Protein AF-A0A1Z9BK85-F1 (afdb_monomer)

Secondary structure (DSSP, 8-state):
------EEEEEEEETT-SSBPSS-SEEEE--TTS-HHHHHHHHHHHHHHHHHHHHTT-TTSTTEEEEEEEETTEEEEEEE-SSTTEEEEEESSHHHHHHHHTPPP---TT----HHHHHHHEEEEEEE---STTPPPEEEEEE----------

pLDDT: mean 85.03, std 13.67, range [37.06, 97.06]

Structure (mmCIF, N/CA/C/O backbone):
data_AF-A0A1Z9BK85-F1
#
_entry.id   AF-A0A1Z9BK85-F1
#
loop_
_atom_site.group_PDB
_atom_site.id
_atom_site.type_symbol
_atom_site.label_atom_id
_atom_site.label_alt_id
_atom_site.label_comp_id
_atom_site.label_asym_id
_atom_site.label_entity_id
_atom_site.label_seq_id
_atom_site.pdbx_PDB_ins_code
_atom_site.Cartn_x
_atom_site.Cartn_y
_atom_site.Cartn_z
_atom_site.occupancy
_atom_site.B_iso_or_equiv
_atom_site.auth_seq_id
_atom_site.auth_comp_id
_atom_site.auth_asym_id
_atom_site.auth_atom_id
_atom_site.pdbx_PDB_model_num
ATOM 1 N N . MET A 1 1 ? 1.964 11.159 -25.027 1.00 40.19 1 MET A N 1
ATOM 2 C CA . MET A 1 1 ? 3.035 10.183 -24.735 1.00 40.19 1 MET A CA 1
ATOM 3 C C . MET A 1 1 ? 3.190 10.1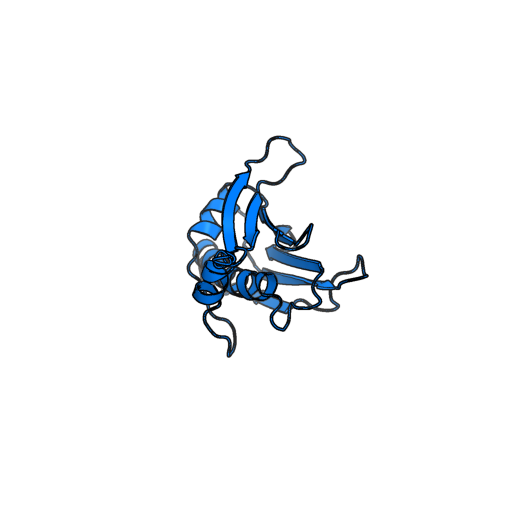30 -23.223 1.00 40.19 1 MET A C 1
ATOM 5 O O . MET A 1 1 ? 3.478 11.166 -22.641 1.00 40.19 1 MET A O 1
ATOM 9 N N . GLY A 1 2 ? 2.843 9.010 -22.581 1.00 48.66 2 GLY A N 1
ATOM 10 C CA . GLY A 1 2 ? 2.912 8.876 -21.119 1.00 48.66 2 GLY A CA 1
ATOM 11 C C . GLY A 1 2 ? 4.361 8.753 -20.650 1.00 48.66 2 GLY A C 1
ATOM 12 O O . GLY A 1 2 ? 5.168 8.139 -21.345 1.00 48.66 2 GLY A O 1
ATOM 13 N N . LEU A 1 3 ? 4.694 9.368 -19.514 1.00 53.03 3 LEU A N 1
ATOM 14 C CA . LEU A 1 3 ? 6.029 9.285 -18.915 1.00 53.03 3 LEU A CA 1
ATOM 15 C C . LEU A 1 3 ? 6.417 7.807 -18.705 1.00 53.03 3 LEU A C 1
ATOM 17 O O . LEU A 1 3 ? 5.568 7.024 -18.270 1.00 53.03 3 LEU A O 1
ATOM 21 N N . PRO A 1 4 ? 7.661 7.400 -19.017 1.00 69.62 4 PRO A N 1
ATOM 22 C CA . PRO A 1 4 ? 8.094 6.032 -18.787 1.00 69.62 4 PRO A CA 1
ATOM 23 C C . PRO A 1 4 ? 8.138 5.781 -17.281 1.00 69.62 4 PRO A C 1
ATOM 25 O O . PRO A 1 4 ? 8.982 6.340 -16.586 1.00 69.62 4 PRO A O 1
ATOM 28 N N . ILE A 1 5 ? 7.239 4.930 -16.785 1.00 79.38 5 ILE A N 1
ATOM 29 C CA . ILE A 1 5 ? 7.294 4.460 -15.398 1.00 79.38 5 ILE A CA 1
ATOM 30 C C . ILE A 1 5 ? 8.642 3.773 -15.198 1.00 79.38 5 ILE A C 1
ATOM 32 O O . ILE A 1 5 ? 8.921 2.781 -15.873 1.00 79.38 5 ILE A O 1
ATOM 36 N N . SER A 1 6 ? 9.488 4.314 -14.330 1.00 85.56 6 SER A N 1
ATOM 37 C CA . SER A 1 6 ? 10.893 3.898 -14.233 1.00 85.56 6 SER A CA 1
ATOM 38 C C . SER A 1 6 ? 11.212 3.244 -12.896 1.00 85.56 6 SER A C 1
ATOM 40 O O . SER A 1 6 ? 11.968 2.274 -12.855 1.00 85.56 6 SER A O 1
ATOM 42 N N . LYS A 1 7 ? 10.603 3.723 -11.810 1.00 93.19 7 LYS A N 1
ATOM 43 C CA . LYS A 1 7 ? 10.873 3.281 -10.445 1.00 93.19 7 LYS A CA 1
ATOM 44 C C . LYS A 1 7 ? 9.604 3.196 -9.607 1.00 93.19 7 LYS A C 1
ATOM 46 O O . LYS A 1 7 ? 8.757 4.086 -9.644 1.00 93.19 7 LYS A O 1
ATOM 51 N N . ILE A 1 8 ? 9.522 2.159 -8.778 1.00 95.25 8 ILE A N 1
ATOM 52 C CA . ILE A 1 8 ? 8.530 2.028 -7.708 1.00 95.25 8 ILE A CA 1
ATOM 53 C C . ILE A 1 8 ? 9.262 1.808 -6.389 1.00 95.25 8 ILE A C 1
ATOM 55 O O . ILE A 1 8 ? 10.199 1.016 -6.337 1.00 95.25 8 ILE A O 1
ATOM 59 N N . ALA A 1 9 ? 8.844 2.499 -5.333 1.00 95.31 9 ALA A N 1
ATOM 60 C CA . ALA A 1 9 ? 9.437 2.367 -4.009 1.00 95.31 9 ALA A CA 1
ATOM 61 C C . ALA A 1 9 ? 8.368 2.348 -2.914 1.00 95.31 9 ALA A C 1
ATOM 63 O O . ALA A 1 9 ? 7.412 3.132 -2.958 1.00 95.31 9 ALA A O 1
ATOM 64 N N . SER A 1 10 ? 8.556 1.476 -1.925 1.00 95.00 10 SER A N 1
ATOM 65 C CA . SER A 1 10 ? 7.792 1.491 -0.680 1.00 95.00 10 SER A CA 1
ATOM 66 C C . SER A 1 10 ? 8.561 2.241 0.387 1.00 95.00 10 SER A C 1
ATOM 68 O O . SER A 1 10 ? 9.752 2.015 0.585 1.00 95.00 10 SER A O 1
ATOM 70 N N . TRP A 1 11 ? 7.855 3.103 1.101 1.00 94.75 11 TRP A N 1
ATOM 71 C CA . TRP A 1 11 ? 8.406 3.886 2.192 1.00 94.75 11 TRP A CA 1
ATOM 72 C C . TRP A 1 11 ? 7.541 3.728 3.425 1.00 94.75 11 TRP A C 1
ATOM 74 O O . TRP A 1 11 ? 6.315 3.688 3.326 1.00 94.75 11 TRP A O 1
ATOM 84 N N . GLN A 1 12 ? 8.166 3.773 4.591 1.00 92.94 12 GLN A N 1
ATOM 85 C CA . GLN A 1 12 ? 7.467 3.890 5.858 1.00 92.94 12 GLN A CA 1
ATOM 86 C C . GLN A 1 12 ? 7.798 5.214 6.541 1.00 92.94 12 GLN A C 1
ATOM 88 O O . GLN A 1 12 ? 8.864 5.804 6.358 1.00 92.94 12 GLN A O 1
ATOM 93 N N . ARG A 1 13 ? 6.853 5.688 7.345 1.00 89.12 13 ARG A N 1
ATOM 94 C CA . ARG A 1 13 ? 7.046 6.803 8.270 1.00 89.12 13 ARG A CA 1
ATOM 95 C C . ARG A 1 13 ? 7.060 6.254 9.682 1.00 89.12 13 ARG A C 1
ATOM 97 O O . ARG A 1 13 ? 6.130 5.547 10.071 1.00 89.12 13 ARG A O 1
ATOM 104 N N . VAL A 1 14 ? 8.106 6.586 10.425 1.00 83.00 14 VAL A N 1
ATOM 105 C CA . VAL A 1 14 ? 8.353 6.048 11.766 1.00 83.00 14 VAL A CA 1
ATOM 106 C C . VAL A 1 14 ? 7.404 6.694 12.778 1.00 83.00 14 VAL A C 1
ATOM 108 O O . VAL A 1 14 ? 7.062 7.876 12.669 1.00 83.00 14 VAL A O 1
ATOM 111 N N . TYR A 1 15 ? 6.940 5.917 13.757 1.00 70.81 15 TYR A N 1
ATOM 112 C CA . TYR A 1 15 ? 6.129 6.433 14.857 1.00 70.81 15 TYR A CA 1
ATOM 113 C C . TYR A 1 15 ? 6.889 7.511 15.650 1.00 70.81 15 TYR A C 1
ATOM 115 O O . TYR A 1 15 ? 8.084 7.390 15.899 1.00 70.81 15 TYR A O 1
ATOM 123 N N . GLY A 1 16 ? 6.208 8.600 16.020 1.00 66.44 16 GLY A N 1
ATOM 124 C CA . GLY A 1 16 ? 6.821 9.717 16.756 1.00 66.44 16 GLY A CA 1
ATOM 125 C C . GLY A 1 16 ? 7.636 10.711 15.916 1.00 66.44 16 GLY A C 1
ATOM 126 O O . GLY A 1 16 ? 8.119 11.695 16.469 1.00 66.44 16 GLY A O 1
ATOM 127 N N . SER A 1 17 ? 7.750 10.516 14.596 1.00 68.62 17 SER A N 1
ATOM 128 C CA . SER A 1 17 ? 8.372 11.487 13.690 1.00 68.62 17 SER A CA 1
ATOM 129 C C . SER A 1 17 ? 7.470 11.850 12.514 1.00 68.62 17 SER A C 1
ATOM 131 O O . SER A 1 17 ? 6.648 11.062 12.028 1.00 68.62 17 SER A O 1
ATOM 133 N N . ASP A 1 18 ? 7.646 13.076 12.028 1.00 68.50 18 ASP A N 1
ATOM 134 C CA . ASP A 1 18 ? 7.080 13.497 10.757 1.00 68.50 18 ASP A CA 1
ATOM 135 C C . ASP A 1 18 ? 7.966 13.145 9.553 1.00 68.50 18 ASP A C 1
ATOM 137 O O . ASP A 1 18 ? 7.516 13.249 8.410 1.00 68.50 18 ASP A O 1
ATOM 141 N N . ASN A 1 19 ? 9.167 12.627 9.818 1.00 74.94 19 ASN A N 1
ATOM 142 C CA . ASN A 1 19 ? 10.134 12.216 8.812 1.00 74.94 19 ASN A CA 1
ATOM 143 C C . ASN A 1 19 ? 9.859 10.795 8.298 1.00 74.94 19 ASN A C 1
ATOM 145 O O . ASN A 1 19 ? 9.399 9.914 9.031 1.00 74.94 19 ASN A O 1
ATOM 149 N N . TYR A 1 20 ? 10.177 10.571 7.024 1.00 76.19 20 TYR A N 1
ATOM 150 C CA . TYR A 1 20 ? 10.266 9.230 6.449 1.00 76.19 20 TYR A CA 1
ATOM 151 C C . TYR A 1 20 ? 11.418 8.447 7.095 1.00 76.19 20 TYR A C 1
ATOM 153 O O . TYR A 1 20 ? 12.327 9.039 7.683 1.00 76.19 20 TYR A O 1
ATOM 161 N N . ALA A 1 21 ? 11.379 7.118 6.979 1.00 77.69 21 ALA A N 1
ATOM 162 C CA . ALA A 1 21 ? 12.563 6.299 7.210 1.00 77.69 21 ALA A CA 1
ATOM 163 C C . ALA A 1 21 ? 13.735 6.784 6.337 1.00 77.69 21 ALA A C 1
ATOM 165 O O . ALA A 1 21 ? 13.523 7.384 5.282 1.00 77.69 21 ALA A O 1
ATOM 166 N N . ILE A 1 22 ? 14.960 6.538 6.813 1.00 75.75 22 ILE A N 1
ATOM 167 C CA . ILE A 1 22 ? 16.203 6.976 6.155 1.00 75.75 22 ILE A CA 1
ATOM 168 C C . ILE A 1 22 ? 16.26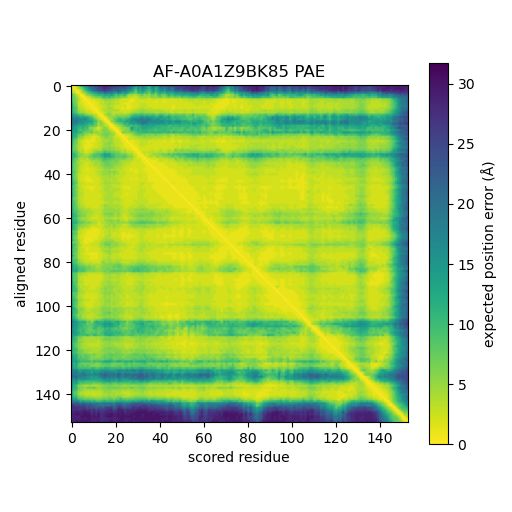1 6.448 4.717 1.00 75.75 22 ILE A C 1
ATOM 170 O O . ILE A 1 22 ? 16.578 7.204 3.802 1.00 75.75 22 ILE A O 1
ATOM 174 N N . ASP A 1 23 ? 15.860 5.191 4.532 1.00 84.00 23 ASP A N 1
ATOM 175 C CA . ASP A 1 23 ? 15.818 4.509 3.246 1.00 84.00 23 ASP A CA 1
ATOM 176 C C . ASP A 1 23 ? 14.415 3.962 2.955 1.00 84.00 23 ASP A C 1
ATOM 178 O O . ASP A 1 23 ? 13.592 3.755 3.855 1.00 84.00 23 ASP A O 1
ATOM 182 N N . ALA A 1 24 ? 14.151 3.703 1.673 1.00 86.88 24 ALA A N 1
ATOM 183 C CA . ALA A 1 24 ? 12.973 2.958 1.248 1.00 86.88 24 ALA A CA 1
ATOM 184 C C . ALA A 1 24 ? 13.018 1.524 1.806 1.00 86.88 24 ALA A C 1
ATOM 186 O O . ALA A 1 24 ? 14.070 0.887 1.809 1.00 86.88 24 ALA A O 1
ATOM 187 N N . ASP A 1 25 ? 11.863 0.969 2.189 1.00 89.69 25 ASP A N 1
ATOM 188 C CA . ASP A 1 25 ? 11.765 -0.437 2.621 1.00 89.69 25 ASP A CA 1
ATOM 189 C C . ASP A 1 25 ? 12.142 -1.400 1.492 1.00 89.69 25 ASP A C 1
ATOM 191 O O . ASP A 1 25 ? 12.608 -2.520 1.717 1.00 89.69 25 ASP A O 1
ATOM 195 N N . TRP A 1 26 ? 11.845 -0.972 0.267 1.00 93.19 26 TRP A N 1
ATOM 196 C CA . TRP A 1 26 ? 12.319 -1.556 -0.971 1.00 93.19 26 TRP A CA 1
ATOM 197 C C . TRP A 1 26 ? 12.090 -0.574 -2.114 1.00 93.19 26 TRP A C 1
ATOM 199 O O . TRP A 1 26 ? 11.148 0.222 -2.109 1.00 93.19 26 TRP A O 1
ATOM 209 N N . GLU A 1 27 ? 12.911 -0.698 -3.148 1.00 94.12 27 GLU A N 1
ATOM 210 C CA . GLU A 1 27 ? 12.690 -0.052 -4.433 1.00 94.12 27 GLU A CA 1
ATOM 211 C C . GLU A 1 27 ? 12.930 -1.034 -5.575 1.00 94.12 27 GLU A C 1
ATOM 213 O O . GLU A 1 27 ? 13.540 -2.093 -5.417 1.00 94.12 27 GLU A O 1
ATOM 218 N N . THR A 1 28 ? 12.342 -0.756 -6.729 1.00 93.44 28 THR A N 1
ATOM 219 C CA . THR A 1 28 ? 12.454 -1.603 -7.912 1.00 93.44 28 THR A CA 1
ATOM 220 C C . THR A 1 28 ? 12.415 -0.729 -9.146 1.00 93.44 28 THR A C 1
ATOM 222 O O . THR A 1 28 ? 11.595 0.184 -9.253 1.00 93.44 28 THR A O 1
ATOM 225 N N . TYR A 1 29 ? 13.309 -1.032 -10.078 1.00 92.75 29 TYR A N 1
ATOM 226 C CA . TYR A 1 29 ? 13.452 -0.329 -11.340 1.00 92.75 29 TYR A CA 1
ATOM 227 C C . TYR A 1 29 ? 12.851 -1.178 -12.451 1.00 92.75 29 TYR A C 1
ATOM 229 O O . TYR A 1 29 ? 13.018 -2.399 -12.465 1.00 92.75 29 TYR A O 1
ATOM 237 N N . ARG A 1 30 ? 12.123 -0.540 -13.366 1.00 91.44 30 ARG A N 1
ATOM 238 C CA . ARG A 1 30 ? 11.554 -1.232 -14.518 1.00 91.44 30 ARG A CA 1
ATOM 239 C C . ARG A 1 30 ? 12.659 -1.507 -15.528 1.00 91.44 30 ARG A C 1
ATOM 241 O O . ARG A 1 30 ? 13.349 -0.588 -15.966 1.00 91.44 30 ARG A O 1
ATOM 248 N N . THR A 1 31 ? 12.790 -2.757 -15.932 1.00 86.88 31 THR A N 1
ATOM 249 C CA . THR A 1 31 ? 13.623 -3.158 -17.063 1.00 86.88 31 THR A CA 1
ATOM 250 C C . THR A 1 31 ? 12.844 -2.981 -18.376 1.00 86.88 31 THR A C 1
ATOM 252 O O . THR A 1 31 ? 11.612 -2.950 -18.387 1.00 86.88 31 THR A O 1
ATOM 255 N N . LEU A 1 32 ? 13.539 -2.775 -19.501 1.00 80.50 32 LEU A N 1
ATOM 256 C CA . LEU A 1 32 ? 12.896 -2.422 -20.781 1.00 80.50 32 LEU A CA 1
ATOM 257 C C . LEU A 1 32 ? 11.981 -3.523 -21.348 1.00 80.50 32 LEU A C 1
ATOM 259 O O . LEU A 1 32 ? 11.080 -3.220 -22.124 1.00 80.50 32 LEU A O 1
ATOM 263 N N . ASP A 1 33 ? 12.211 -4.770 -20.952 1.00 84.19 33 ASP A N 1
ATOM 264 C CA . ASP A 1 33 ? 11.477 -5.980 -21.332 1.00 84.19 33 ASP A CA 1
ATOM 265 C C . ASP A 1 33 ? 10.114 -6.126 -20.639 1.00 84.19 33 ASP A C 1
ATOM 267 O O . ASP A 1 33 ? 9.272 -6.888 -21.109 1.00 84.19 33 ASP A O 1
ATOM 271 N N . VAL A 1 34 ? 9.863 -5.380 -19.559 1.00 85.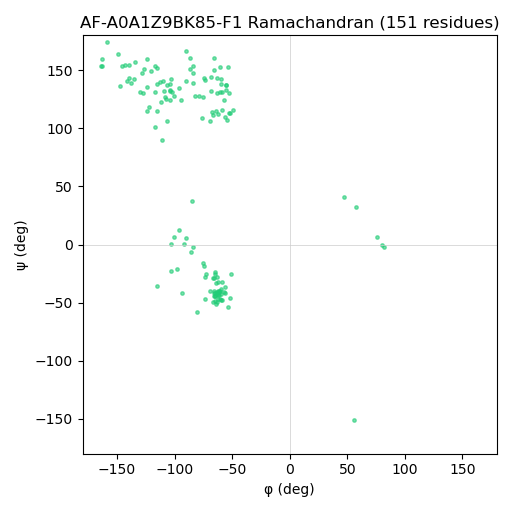19 34 VAL A N 1
ATOM 272 C CA . VAL A 1 34 ? 8.588 -5.421 -18.834 1.00 85.19 34 VAL A CA 1
ATOM 273 C C . VAL A 1 34 ? 7.763 -4.186 -19.169 1.00 85.19 34 VAL A C 1
ATOM 275 O O . VAL A 1 34 ? 8.202 -3.045 -18.977 1.00 85.19 34 VAL A O 1
ATOM 278 N N . ASP A 1 35 ? 6.534 -4.395 -19.643 1.00 89.44 35 ASP A N 1
ATOM 279 C CA . ASP A 1 35 ? 5.626 -3.288 -19.914 1.00 89.44 35 ASP A CA 1
ATOM 280 C C . ASP A 1 35 ? 5.222 -2.559 -18.609 1.00 89.44 35 ASP A C 1
ATOM 282 O O . ASP A 1 35 ? 5.163 -3.165 -17.531 1.00 89.44 35 ASP A O 1
ATOM 286 N N . PRO A 1 36 ? 4.933 -1.246 -18.667 1.00 88.00 36 PRO A N 1
ATOM 287 C CA . PRO A 1 36 ? 4.629 -0.463 -17.471 1.00 88.00 36 PRO A CA 1
ATOM 288 C C . PRO A 1 36 ? 3.430 -0.964 -16.653 1.00 88.00 36 PRO A C 1
ATOM 290 O O . PRO A 1 36 ? 3.438 -0.834 -15.427 1.00 88.00 36 PRO A O 1
ATOM 293 N N . PHE A 1 37 ? 2.409 -1.540 -17.295 1.00 88.06 37 PHE A N 1
ATOM 294 C CA . PHE A 1 37 ? 1.202 -1.998 -16.605 1.00 88.06 37 PHE A CA 1
ATOM 295 C C . PHE A 1 37 ? 1.476 -3.267 -15.804 1.00 88.06 37 PHE A C 1
ATOM 297 O O . PHE A 1 37 ? 1.123 -3.334 -14.623 1.00 88.06 37 PHE A O 1
ATOM 304 N N . THR A 1 38 ? 2.153 -4.244 -16.410 1.00 90.06 38 THR A N 1
ATOM 305 C CA . THR A 1 38 ? 2.593 -5.461 -15.713 1.00 90.06 38 THR A CA 1
ATOM 306 C C . THR A 1 38 ? 3.527 -5.112 -14.560 1.00 90.06 38 THR A C 1
ATOM 308 O O . THR A 1 38 ? 3.349 -5.615 -13.448 1.00 90.06 38 THR A O 1
ATOM 311 N N . PHE A 1 39 ? 4.457 -4.179 -14.784 1.00 91.88 39 PHE A N 1
ATOM 312 C CA . PHE A 1 39 ? 5.376 -3.711 -13.752 1.00 91.88 39 PHE A CA 1
ATOM 313 C C . PHE A 1 39 ? 4.653 -3.080 -12.552 1.00 91.88 39 PHE A C 1
ATOM 315 O O . PHE A 1 39 ? 4.942 -3.426 -11.403 1.00 91.88 39 PHE A O 1
ATOM 322 N N . ILE A 1 40 ? 3.677 -2.195 -12.789 1.00 92.06 40 ILE A N 1
ATOM 323 C CA . ILE A 1 40 ? 2.865 -1.612 -11.711 1.00 92.06 40 ILE A CA 1
ATOM 324 C C . ILE A 1 40 ? 2.067 -2.697 -10.990 1.00 92.06 40 ILE A C 1
ATOM 326 O O . ILE A 1 40 ? 2.096 -2.761 -9.761 1.00 92.06 40 ILE A O 1
ATOM 330 N N . ARG A 1 41 ? 1.363 -3.560 -11.733 1.00 92.06 41 ARG A N 1
ATOM 331 C CA . ARG A 1 41 ? 0.466 -4.565 -11.150 1.00 92.06 41 ARG A CA 1
ATOM 332 C C . ARG A 1 41 ? 1.215 -5.544 -10.250 1.00 92.06 41 ARG A C 1
ATOM 334 O O . ARG A 1 41 ? 0.724 -5.871 -9.170 1.00 92.06 41 ARG A O 1
ATOM 341 N N . TYR A 1 42 ? 2.412 -5.963 -10.656 1.00 93.69 42 TYR A N 1
ATOM 342 C CA . TYR A 1 42 ? 3.286 -6.795 -9.834 1.00 93.69 42 TYR A CA 1
ATOM 343 C C . TYR A 1 42 ? 3.659 -6.102 -8.514 1.00 93.69 42 TYR A C 1
ATOM 345 O O . TYR A 1 42 ? 3.515 -6.676 -7.433 1.00 93.69 42 TYR A O 1
ATOM 353 N N . ASN A 1 43 ? 4.069 -4.832 -8.576 1.00 95.06 43 ASN A N 1
ATOM 354 C CA . ASN A 1 43 ? 4.458 -4.081 -7.382 1.00 95.06 43 ASN A CA 1
ATOM 355 C C . ASN A 1 43 ? 3.262 -3.679 -6.496 1.00 95.06 43 ASN A C 1
ATOM 357 O O . ASN A 1 43 ? 3.421 -3.569 -5.282 1.00 95.06 43 ASN A O 1
ATOM 361 N N . PHE A 1 44 ? 2.051 -3.551 -7.049 1.00 96.19 44 PHE A N 1
ATOM 362 C CA . PHE A 1 44 ? 0.817 -3.481 -6.255 1.00 96.19 44 PHE A CA 1
ATOM 363 C C . PHE A 1 44 ? 0.591 -4.758 -5.451 1.00 96.19 44 PHE A C 1
ATOM 365 O O . PHE A 1 44 ? 0.217 -4.683 -4.283 1.00 96.19 44 PHE A O 1
ATOM 372 N N . GLY A 1 45 ? 0.880 -5.919 -6.037 1.00 94.81 45 GLY A N 1
ATOM 373 C CA . GLY A 1 45 ? 0.853 -7.189 -5.323 1.00 94.81 45 GLY A CA 1
ATOM 374 C C . GLY A 1 45 ? 1.835 -7.252 -4.155 1.00 94.81 45 GLY A C 1
ATOM 375 O O . GLY A 1 45 ? 1.479 -7.746 -3.084 1.00 94.81 45 GLY A O 1
ATOM 376 N N . ARG A 1 46 ? 3.040 -6.696 -4.328 1.00 94.38 46 ARG A N 1
ATOM 377 C CA . ARG A 1 46 ? 4.049 -6.606 -3.259 1.00 94.38 46 ARG A CA 1
ATOM 378 C C . ARG A 1 46 ? 3.607 -5.671 -2.143 1.00 94.38 46 ARG A C 1
ATOM 380 O O . ARG A 1 46 ? 3.594 -6.063 -0.981 1.00 94.38 46 ARG A O 1
ATOM 387 N N . PHE A 1 47 ? 3.155 -4.470 -2.502 1.00 96.00 47 PHE A N 1
ATOM 388 C CA . PHE A 1 47 ? 2.653 -3.506 -1.524 1.00 96.00 47 PHE A CA 1
ATOM 389 C C . PHE A 1 47 ? 1.401 -4.015 -0.794 1.00 96.00 47 PHE A C 1
ATOM 391 O O . PHE A 1 47 ? 1.161 -3.665 0.356 1.00 96.00 47 PHE A O 1
ATOM 398 N N . ARG A 1 48 ? 0.605 -4.884 -1.426 1.00 95.25 48 ARG A N 1
ATOM 399 C CA . ARG A 1 48 ? -0.509 -5.578 -0.772 1.00 95.25 48 ARG A CA 1
ATOM 400 C C . ARG A 1 48 ? -0.035 -6.548 0.314 1.00 95.25 48 ARG A C 1
ATOM 402 O O . ARG A 1 48 ? -0.660 -6.584 1.369 1.00 95.25 48 ARG A O 1
ATOM 409 N N . ASN A 1 49 ? 1.055 -7.288 0.100 1.00 94.19 49 ASN A N 1
ATOM 410 C CA . ASN A 1 49 ? 1.658 -8.089 1.168 1.00 94.19 49 ASN A CA 1
ATOM 411 C C . ASN A 1 49 ? 2.152 -7.186 2.315 1.00 94.19 49 ASN A C 1
ATOM 413 O O . ASN A 1 49 ? 1.846 -7.459 3.473 1.00 94.19 49 ASN A O 1
ATOM 417 N N . ASP A 1 50 ? 2.804 -6.058 2.006 1.00 94.88 50 ASP A N 1
ATOM 418 C CA . ASP A 1 50 ? 3.225 -5.085 3.027 1.00 94.88 50 ASP A CA 1
ATOM 419 C C . ASP A 1 50 ? 2.037 -4.499 3.805 1.00 94.88 50 ASP A C 1
ATOM 421 O O . ASP A 1 50 ? 2.101 -4.384 5.026 1.00 94.88 50 ASP A O 1
ATOM 425 N N . LEU A 1 51 ? 0.925 -4.194 3.127 1.00 95.38 51 LEU A N 1
ATOM 426 C CA . LEU A 1 51 ? -0.316 -3.734 3.753 1.00 95.38 51 LEU A CA 1
ATOM 427 C C . LEU A 1 51 ? -0.834 -4.734 4.791 1.00 95.38 51 LEU A C 1
ATOM 429 O O . LEU A 1 51 ? -1.294 -4.318 5.855 1.00 95.38 51 LEU A O 1
ATOM 433 N N . TYR A 1 52 ? -0.763 -6.034 4.498 1.00 94.56 52 TYR A N 1
ATOM 434 C CA . TYR A 1 52 ? -1.187 -7.069 5.437 1.00 94.56 52 TYR A CA 1
ATOM 435 C C . TYR A 1 52 ? -0.305 -7.088 6.681 1.00 94.56 52 TYR A C 1
ATOM 437 O O . TYR A 1 52 ? -0.830 -7.043 7.791 1.00 94.56 52 TYR A O 1
ATOM 445 N N . TYR A 1 53 ? 1.016 -7.076 6.507 1.00 93.69 53 TYR A N 1
ATOM 446 C CA . TYR A 1 53 ? 1.958 -7.037 7.626 1.00 93.69 53 TYR A CA 1
ATOM 447 C C . TYR A 1 53 ? 1.815 -5.745 8.448 1.00 93.69 53 TYR A C 1
ATOM 449 O O . TYR A 1 53 ? 1.795 -5.797 9.675 1.00 93.69 53 TYR A O 1
ATOM 457 N N . TYR A 1 54 ? 1.627 -4.599 7.786 1.00 94.25 54 TYR A N 1
ATOM 458 C CA . TYR A 1 54 ? 1.359 -3.314 8.435 1.00 94.25 54 TYR A CA 1
ATOM 459 C C . TYR A 1 54 ? 0.056 -3.325 9.239 1.00 94.25 54 TYR A C 1
ATOM 461 O O . TYR A 1 54 ? 0.041 -2.902 10.394 1.00 94.25 54 TYR A O 1
ATOM 469 N N . GLY A 1 55 ? -1.033 -3.838 8.662 1.00 92.38 55 GLY A N 1
ATOM 470 C CA . GLY A 1 55 ? -2.314 -3.954 9.356 1.00 92.38 55 GLY A CA 1
ATOM 471 C C . GLY A 1 55 ? -2.267 -4.911 10.549 1.00 92.38 55 GLY A C 1
ATOM 472 O O . GLY A 1 55 ? -2.938 -4.673 11.548 1.00 92.38 55 GLY A O 1
ATOM 473 N N . LEU A 1 56 ? -1.459 -5.970 10.460 1.00 91.94 56 LEU A N 1
ATOM 474 C CA . LEU A 1 56 ? -1.269 -6.967 11.516 1.00 91.94 56 LEU A CA 1
ATOM 475 C C . LEU A 1 56 ? -0.226 -6.571 12.576 1.00 91.94 56 LEU A C 1
ATOM 477 O O . LEU A 1 56 ? -0.040 -7.336 13.522 1.00 91.94 56 LEU A O 1
ATOM 481 N N . GLU A 1 57 ? 0.433 -5.414 12.437 1.00 90.69 57 GLU A N 1
ATOM 482 C CA . GLU A 1 57 ? 1.539 -4.971 13.306 1.00 90.69 57 GLU A CA 1
ATOM 483 C C . GLU A 1 57 ? 2.725 -5.955 13.347 1.00 90.69 57 GLU A C 1
ATOM 485 O O . GLU A 1 57 ? 3.429 -6.097 14.355 1.00 90.69 57 GLU A O 1
ATOM 490 N N . GLU A 1 58 ? 2.957 -6.647 12.231 1.00 89.81 58 GLU A N 1
ATOM 491 C CA . GLU A 1 58 ? 4.067 -7.581 12.069 1.00 89.81 58 GLU A CA 1
ATOM 492 C C . GLU A 1 58 ? 5.334 -6.848 11.590 1.00 89.81 58 GLU A C 1
ATOM 494 O O . GLU A 1 58 ? 5.279 -5.824 10.904 1.00 89.81 58 GLU A O 1
ATOM 499 N N . HIS A 1 59 ? 6.509 -7.370 11.958 1.00 85.19 59 HIS A N 1
ATOM 500 C CA . HIS A 1 59 ? 7.793 -6.847 11.483 1.00 85.19 59 HIS A CA 1
ATOM 501 C C . HIS A 1 59 ? 7.827 -6.837 9.938 1.00 85.19 59 HIS A C 1
ATOM 503 O O . HIS A 1 59 ? 7.436 -7.835 9.331 1.00 85.19 59 HIS A O 1
ATOM 509 N N . PRO A 1 60 ? 8.333 -5.778 9.271 1.00 86.94 60 PRO A N 1
ATOM 510 C CA . PRO A 1 60 ? 9.059 -4.615 9.809 1.00 86.94 60 PRO A CA 1
ATOM 511 C C . PRO A 1 60 ? 8.177 -3.421 10.197 1.00 86.94 60 PRO A C 1
ATOM 513 O O . PRO A 1 60 ? 8.694 -2.368 10.544 1.00 86.94 60 PRO A O 1
ATOM 516 N N . TYR A 1 61 ? 6.854 -3.556 10.140 1.00 90.25 61 TYR A N 1
ATOM 517 C CA . TYR A 1 61 ? 5.936 -2.419 10.163 1.00 90.25 61 TYR A CA 1
ATOM 518 C C . TYR A 1 61 ? 5.276 -2.154 11.518 1.00 90.25 61 TYR A C 1
ATOM 520 O O . TYR A 1 61 ? 4.404 -1.288 11.617 1.0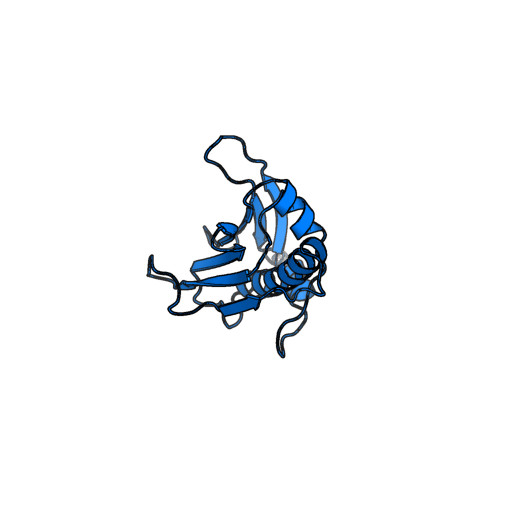0 90.25 61 TYR A O 1
ATOM 528 N N . ARG A 1 62 ? 5.685 -2.879 12.565 1.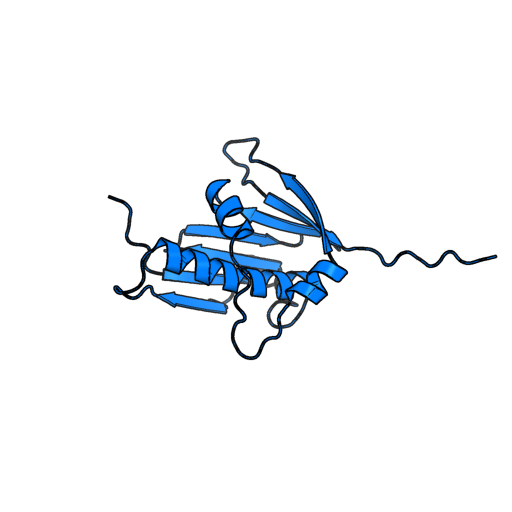00 86.19 62 ARG A N 1
ATOM 529 C CA . ARG A 1 62 ? 5.166 -2.719 13.931 1.00 86.19 62 ARG A CA 1
ATOM 530 C C . ARG A 1 62 ? 5.222 -1.259 14.396 1.00 86.19 62 ARG A C 1
ATOM 532 O O . ARG A 1 62 ? 4.215 -0.731 14.863 1.00 86.19 62 ARG A O 1
ATOM 539 N N . ASP A 1 63 ? 6.356 -0.601 14.166 1.00 84.69 63 ASP A N 1
ATOM 540 C CA . ASP A 1 63 ? 6.618 0.778 14.601 1.00 84.69 63 ASP A CA 1
ATOM 541 C C . ASP A 1 63 ? 6.336 1.819 13.500 1.00 84.69 63 ASP A C 1
ATOM 543 O O . ASP A 1 63 ? 6.717 2.989 13.603 1.00 84.69 63 ASP A O 1
ATOM 547 N N . ALA A 1 64 ? 5.663 1.415 12.418 1.00 90.00 64 ALA A N 1
ATOM 548 C CA . ALA A 1 64 ? 5.299 2.320 11.340 1.00 90.00 64 ALA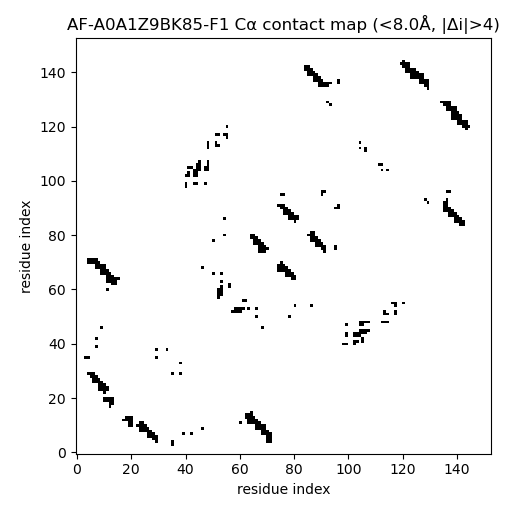 A CA 1
ATOM 549 C C . ALA A 1 64 ? 4.014 3.090 11.687 1.00 90.00 64 ALA A C 1
ATOM 551 O O . ALA A 1 64 ? 2.957 2.515 11.975 1.00 90.00 64 ALA A O 1
ATOM 552 N N . LYS A 1 65 ? 4.073 4.420 11.566 1.00 90.62 65 LYS A N 1
ATOM 553 C CA . LYS A 1 65 ? 2.901 5.309 11.585 1.00 90.62 65 LYS A CA 1
ATOM 554 C C . LYS A 1 65 ? 2.062 5.128 10.322 1.00 90.62 65 LYS A C 1
ATOM 556 O O . LYS A 1 65 ? 0.836 5.122 10.384 1.00 90.62 65 LYS A O 1
ATOM 561 N N . SER A 1 66 ? 2.718 4.963 9.179 1.00 94.19 66 SER A N 1
ATOM 562 C CA . SER A 1 66 ? 2.083 4.767 7.874 1.00 94.19 66 SER A CA 1
ATOM 563 C C . SER A 1 66 ? 3.082 4.216 6.868 1.00 94.19 66 SER A C 1
ATOM 565 O O . SER A 1 66 ? 4.272 4.515 6.972 1.00 94.19 66 SER A O 1
ATOM 567 N N . ILE A 1 67 ? 2.584 3.499 5.867 1.00 96.12 67 ILE A N 1
ATOM 568 C CA . ILE A 1 67 ? 3.369 3.036 4.720 1.00 96.12 67 ILE A CA 1
ATOM 569 C C . ILE A 1 67 ? 2.847 3.663 3.428 1.00 96.12 67 ILE A C 1
ATOM 571 O O . ILE A 1 67 ? 1.675 4.035 3.323 1.00 96.12 67 ILE A O 1
ATOM 575 N N . TYR A 1 68 ? 3.719 3.792 2.441 1.00 96.44 68 TYR A N 1
ATOM 576 C CA . TYR A 1 68 ? 3.467 4.528 1.215 1.00 96.44 68 TYR A CA 1
ATOM 577 C C . TYR A 1 68 ? 4.035 3.794 0.015 1.00 96.44 68 TYR A C 1
ATOM 579 O O . TYR A 1 68 ? 5.141 3.270 0.080 1.00 96.44 68 TYR A O 1
ATOM 587 N N . LEU A 1 69 ? 3.320 3.860 -1.102 1.00 97.06 69 LEU A N 1
ATOM 588 C CA . LEU A 1 69 ? 3.810 3.413 -2.396 1.00 97.06 69 LEU A CA 1
ATOM 589 C C . LEU A 1 69 ? 4.003 4.617 -3.313 1.00 97.06 69 LEU A C 1
ATOM 591 O O . LEU A 1 69 ? 3.051 5.356 -3.589 1.00 97.06 69 LEU A O 1
ATOM 595 N N . TYR A 1 70 ? 5.224 4.783 -3.805 1.00 95.31 70 TYR A N 1
ATOM 596 C CA . TYR A 1 70 ? 5.608 5.832 -4.738 1.00 95.31 70 TYR A CA 1
ATOM 597 C C . TYR A 1 70 ? 5.974 5.241 -6.093 1.00 95.31 70 TYR A C 1
ATOM 599 O O . TYR A 1 70 ? 6.659 4.225 -6.160 1.00 95.31 70 TYR A O 1
ATOM 607 N N . VAL A 1 71 ? 5.564 5.915 -7.164 1.00 94.06 71 VAL A N 1
ATOM 608 C CA . VAL A 1 71 ? 5.981 5.623 -8.540 1.00 94.06 71 VAL A CA 1
ATOM 609 C C . VAL A 1 71 ? 6.614 6.883 -9.109 1.00 94.06 71 VAL A C 1
ATOM 611 O O . VAL A 1 71 ? 5.964 7.924 -9.141 1.00 94.06 71 VAL A O 1
ATOM 614 N N . ASP A 1 72 ? 7.896 6.814 -9.468 1.00 90.38 72 ASP A N 1
ATOM 615 C CA . ASP A 1 72 ? 8.704 7.952 -9.936 1.00 90.38 72 ASP A CA 1
ATOM 616 C C . ASP A 1 72 ? 8.564 9.216 -9.065 1.00 90.38 72 ASP A C 1
ATOM 618 O O . ASP A 1 72 ? 8.458 10.339 -9.552 1.00 90.38 72 ASP A O 1
ATOM 622 N N . GLY A 1 73 ? 8.521 9.032 -7.742 1.00 86.75 73 GLY A N 1
ATOM 623 C CA . GLY A 1 73 ? 8.381 10.130 -6.776 1.00 86.75 73 GLY A CA 1
ATOM 624 C C . GLY A 1 73 ? 6.945 10.626 -6.556 1.00 86.75 73 GLY A C 1
ATOM 625 O O . GLY A 1 73 ? 6.715 11.459 -5.681 1.00 86.75 73 GLY A O 1
ATOM 626 N N . LEU A 1 74 ? 5.949 10.075 -7.257 1.00 91.19 74 LEU A N 1
ATOM 627 C CA . LEU A 1 74 ? 4.531 10.363 -7.030 1.00 91.19 74 LEU A CA 1
ATOM 628 C C . LEU A 1 74 ? 3.892 9.332 -6.094 1.00 91.19 74 LEU A C 1
ATOM 630 O O . LEU A 1 74 ? 3.900 8.133 -6.370 1.00 91.19 74 LEU A O 1
ATOM 634 N N . ARG A 1 75 ? 3.285 9.800 -4.996 1.00 92.94 75 ARG A N 1
ATOM 635 C CA . ARG A 1 75 ? 2.553 8.951 -4.039 1.00 92.94 75 ARG A CA 1
ATOM 636 C C . ARG A 1 75 ? 1.290 8.393 -4.694 1.00 92.94 75 ARG A C 1
ATOM 638 O O . ARG A 1 75 ? 0.357 9.153 -4.962 1.00 92.94 75 ARG A O 1
ATOM 645 N N . LEU A 1 76 ? 1.232 7.078 -4.888 1.00 94.62 76 LEU A N 1
ATOM 646 C CA . LEU A 1 76 ? 0.046 6.393 -5.403 1.00 94.62 76 LEU A CA 1
ATOM 647 C C . LEU A 1 76 ? -0.852 5.860 -4.298 1.00 94.62 76 LEU A C 1
ATOM 649 O O . LEU A 1 76 ? -2.071 5.971 -4.410 1.00 94.62 76 LEU A O 1
ATOM 653 N N . ILE A 1 77 ? -0.264 5.286 -3.249 1.00 97.06 77 ILE A N 1
ATOM 654 C CA . ILE A 1 77 ? -1.009 4.648 -2.163 1.00 97.06 77 ILE A CA 1
ATOM 655 C C . ILE A 1 77 ? -0.401 5.074 -0.830 1.00 97.06 77 ILE A C 1
ATOM 657 O O . ILE A 1 77 ? 0.817 5.211 -0.710 1.00 97.06 77 ILE A O 1
ATOM 661 N N . LYS A 1 78 ? -1.249 5.290 0.172 1.00 96.12 78 LYS A N 1
ATOM 662 C CA . LYS A 1 78 ? -0.857 5.445 1.573 1.00 96.12 78 LYS A CA 1
ATOM 663 C C . LYS A 1 78 ? -1.733 4.526 2.408 1.00 96.12 78 LYS A C 1
ATOM 665 O O . LYS A 1 78 ? -2.949 4.587 2.284 1.00 96.12 78 LYS A O 1
ATOM 670 N N . ALA A 1 79 ? -1.134 3.746 3.296 1.00 96.62 79 ALA A N 1
ATOM 671 C CA . ALA A 1 79 ? -1.861 3.066 4.355 1.00 96.62 79 ALA A CA 1
ATOM 672 C C . ALA A 1 79 ? -1.526 3.705 5.703 1.00 96.62 79 ALA A C 1
ATOM 674 O O . ALA A 1 79 ? -0.358 3.948 6.014 1.00 96.62 79 ALA A O 1
ATOM 675 N N . SER A 1 80 ? -2.549 4.003 6.497 1.00 94.88 80 SER A N 1
ATOM 676 C CA . SER A 1 80 ? -2.398 4.564 7.839 1.00 94.88 80 SER A CA 1
ATOM 677 C C . SER A 1 80 ? -3.444 4.017 8.798 1.00 94.88 80 SER A C 1
ATOM 679 O O . SER A 1 80 ? -4.542 3.651 8.388 1.00 94.88 80 SER A O 1
ATOM 681 N N . ARG A 1 81 ? -3.112 4.020 10.086 1.00 90.50 81 ARG A N 1
ATOM 682 C CA . ARG A 1 81 ? -3.998 3.598 11.171 1.00 90.50 81 ARG A CA 1
ATOM 683 C C . ARG A 1 81 ? -4.379 4.824 12.003 1.00 90.50 81 ARG A C 1
ATOM 685 O O . ARG A 1 81 ? -3.613 5.200 12.887 1.00 90.50 81 ARG A O 1
ATOM 692 N N . PRO A 1 82 ? -5.475 5.529 11.659 1.00 86.75 82 PRO A N 1
ATOM 693 C CA . PRO A 1 82 ? -5.836 6.780 12.331 1.00 86.75 82 PRO A CA 1
ATOM 694 C C . PRO A 1 82 ? -6.235 6.568 13.795 1.00 86.75 82 PRO A C 1
ATOM 696 O O . PRO A 1 82 ? -6.046 7.457 14.618 1.00 86.75 82 PRO A O 1
ATOM 699 N N . GLU A 1 83 ? -6.773 5.393 14.112 1.00 87.19 83 GLU A N 1
ATOM 700 C CA . GLU A 1 83 ? -7.203 4.988 15.444 1.00 87.19 83 GLU A CA 1
ATOM 701 C C . GLU A 1 83 ? -7.032 3.469 15.603 1.00 87.19 83 GLU A C 1
ATOM 703 O O . GLU A 1 83 ? -6.849 2.742 14.618 1.00 87.19 83 GLU A O 1
ATOM 708 N N . TYR A 1 84 ? -7.066 2.983 16.846 1.00 84.44 84 TYR A N 1
ATOM 709 C CA . TYR A 1 84 ? -6.924 1.556 17.125 1.00 84.44 84 TYR A CA 1
ATOM 710 C C . TYR A 1 84 ? -8.025 0.749 16.424 1.00 84.44 84 TYR A C 1
ATOM 712 O O . TYR A 1 84 ? -9.206 1.076 16.504 1.00 84.44 84 TYR A O 1
ATOM 720 N N . GLY A 1 85 ? -7.627 -0.319 15.733 1.00 85.31 85 GLY A N 1
ATOM 721 C CA . GLY A 1 85 ? -8.548 -1.189 15.007 1.00 85.31 85 GLY A CA 1
ATOM 722 C C . GLY A 1 85 ? -9.076 -0.623 13.684 1.00 85.31 85 GLY A C 1
ATOM 723 O O . GLY A 1 85 ? -9.923 -1.258 13.058 1.00 85.31 85 GLY A O 1
ATOM 724 N N . VAL A 1 86 ? -8.575 0.525 13.215 1.00 91.19 86 VAL A N 1
ATOM 725 C CA . VAL A 1 86 ? -8.927 1.087 11.904 1.00 91.19 86 VAL A CA 1
ATOM 726 C C . VAL A 1 86 ? -7.701 1.151 11.011 1.00 91.19 86 VAL A C 1
ATOM 728 O O . VAL A 1 86 ? -6.657 1.670 11.398 1.00 91.19 86 VAL A O 1
ATOM 731 N N . LEU A 1 87 ? -7.847 0.651 9.787 1.00 94.81 87 LEU A N 1
ATOM 732 C CA . LEU A 1 87 ? -6.833 0.741 8.744 1.00 94.81 87 LEU A CA 1
ATOM 733 C C . LEU A 1 87 ? -7.435 1.413 7.512 1.00 94.81 87 LEU A C 1
ATOM 735 O O . LEU A 1 87 ? -8.316 0.857 6.856 1.00 94.81 87 LEU A O 1
ATOM 739 N N . ASP A 1 88 ? -6.916 2.591 7.187 1.00 95.12 88 ASP A N 1
ATOM 740 C CA . ASP A 1 88 ? -7.285 3.344 5.996 1.00 95.12 88 ASP A CA 1
ATOM 741 C C . ASP A 1 88 ? -6.211 3.196 4.923 1.00 95.12 88 ASP A C 1
ATOM 743 O O . ASP A 1 88 ? -5.023 3.388 5.184 1.00 95.12 88 ASP A O 1
ATOM 747 N N . VAL A 1 89 ? -6.645 2.886 3.703 1.00 96.81 89 VAL A N 1
ATOM 748 C CA . VAL A 1 89 ? -5.802 2.804 2.508 1.00 96.81 89 VAL A CA 1
ATOM 749 C C . VAL A 1 89 ? -6.271 3.856 1.518 1.00 96.81 89 VAL A C 1
ATOM 751 O O . VAL A 1 89 ? -7.285 3.675 0.852 1.00 96.81 89 VAL A O 1
ATOM 754 N N . GLU A 1 90 ? -5.553 4.970 1.450 1.00 95.56 90 GLU A N 1
ATOM 755 C CA . GLU A 1 90 ? -5.781 6.073 0.519 1.00 95.56 90 GLU A CA 1
ATOM 756 C C . GLU A 1 90 ? -5.111 5.788 -0.829 1.00 95.56 90 GLU A C 1
ATOM 758 O O . GLU A 1 90 ? -3.957 5.358 -0.880 1.00 95.56 90 GLU A O 1
ATOM 763 N N . PHE A 1 91 ? -5.793 6.119 -1.920 1.00 95.38 91 PHE A N 1
ATOM 764 C CA . PHE A 1 91 ? -5.312 5.969 -3.291 1.00 95.38 91 PHE A CA 1
ATOM 765 C C . PHE A 1 91 ? -5.275 7.322 -3.990 1.00 95.38 91 PHE A C 1
ATOM 767 O O . PHE A 1 91 ? -6.089 8.196 -3.721 1.00 95.38 91 PHE A O 1
ATOM 774 N N . ARG A 1 92 ? -4.352 7.506 -4.932 1.00 91.81 92 ARG A N 1
ATOM 775 C CA . ARG A 1 92 ? -4.239 8.753 -5.700 1.00 91.81 92 ARG A CA 1
ATOM 776 C C . ARG A 1 92 ? -5.511 9.082 -6.485 1.00 91.81 92 ARG A C 1
ATOM 778 O O . ARG A 1 92 ? -5.856 10.254 -6.603 1.00 91.81 92 ARG A O 1
ATOM 785 N N . ASN A 1 93 ? -6.166 8.065 -7.040 1.00 90.69 93 ASN A N 1
ATOM 786 C CA . ASN A 1 93 ? -7.413 8.158 -7.793 1.00 90.69 93 ASN A CA 1
ATOM 787 C C . ASN A 1 93 ? -8.128 6.787 -7.814 1.00 90.69 93 ASN A C 1
ATOM 789 O O . ASN A 1 93 ? -7.588 5.783 -7.339 1.00 90.69 93 ASN A O 1
ATOM 793 N N . ASP A 1 94 ? -9.339 6.750 -8.371 1.00 89.88 94 ASP A N 1
ATOM 794 C CA . ASP A 1 94 ? -10.163 5.536 -8.445 1.00 89.88 94 ASP A CA 1
ATOM 795 C C . ASP A 1 94 ? -9.542 4.454 -9.353 1.00 89.88 94 ASP A C 1
ATOM 797 O O . ASP A 1 94 ? -9.714 3.262 -9.111 1.00 89.88 94 ASP A O 1
ATOM 801 N N . GLU A 1 95 ? -8.770 4.844 -10.371 1.00 90.25 95 GLU A N 1
ATOM 802 C CA . GLU A 1 95 ? -8.065 3.912 -11.262 1.00 90.25 95 GLU A CA 1
ATOM 803 C C . GLU A 1 95 ? -6.990 3.112 -10.513 1.00 90.25 95 GLU A C 1
ATOM 805 O O . GLU A 1 95 ? -6.911 1.888 -10.650 1.00 90.25 95 GLU A O 1
ATOM 810 N N . VAL A 1 96 ? -6.203 3.783 -9.666 1.00 92.00 96 VAL A N 1
ATOM 811 C CA . VAL A 1 96 ? -5.222 3.144 -8.781 1.00 92.00 96 VAL A CA 1
ATOM 812 C C . VAL A 1 96 ? -5.933 2.240 -7.780 1.00 92.00 96 VAL A C 1
ATOM 814 O O . VAL A 1 96 ? -5.483 1.115 -7.575 1.00 92.00 96 VAL A O 1
ATOM 817 N N . ALA A 1 97 ? -7.057 2.680 -7.203 1.00 92.62 97 ALA A N 1
ATOM 818 C CA . ALA A 1 97 ? -7.843 1.858 -6.283 1.00 92.62 97 ALA A CA 1
ATOM 819 C C . ALA A 1 97 ? -8.326 0.558 -6.953 1.00 92.62 97 ALA A C 1
ATOM 821 O O . ALA A 1 97 ? -8.127 -0.528 -6.409 1.00 92.62 97 ALA A O 1
ATOM 822 N N . ASN A 1 98 ? -8.883 0.652 -8.164 1.00 91.94 98 ASN A N 1
ATOM 823 C CA . ASN A 1 98 ? -9.352 -0.500 -8.937 1.00 91.94 98 ASN A CA 1
ATOM 824 C C . ASN A 1 98 ? -8.202 -1.425 -9.354 1.00 91.94 98 ASN A C 1
ATOM 826 O O . ASN A 1 98 ? -8.296 -2.646 -9.225 1.00 91.94 98 ASN A O 1
ATOM 830 N N . SER A 1 99 ? -7.098 -0.858 -9.834 1.00 92.56 99 SER A N 1
ATOM 831 C CA . SER A 1 99 ? -5.921 -1.628 -10.244 1.00 92.56 99 SER A CA 1
ATOM 832 C C . SER A 1 99 ? -5.287 -2.352 -9.058 1.00 92.56 99 SER A C 1
ATOM 834 O O . SER A 1 99 ? -4.945 -3.530 -9.158 1.00 92.56 99 SER A O 1
ATOM 836 N N . PHE A 1 100 ? -5.195 -1.679 -7.907 1.00 94.50 100 PHE A N 1
ATOM 837 C CA . PHE A 1 100 ? -4.717 -2.279 -6.669 1.00 94.50 100 PHE A CA 1
ATOM 838 C C . PHE A 1 100 ? -5.661 -3.376 -6.184 1.00 94.50 100 PHE A C 1
ATOM 840 O O . PHE A 1 100 ? -5.186 -4.454 -5.835 1.00 94.50 100 PHE A O 1
ATOM 847 N N . ALA A 1 101 ? -6.982 -3.155 -6.208 1.00 91.38 101 ALA A N 1
ATOM 848 C CA . ALA A 1 101 ? -7.994 -4.139 -5.815 1.00 91.38 101 ALA A CA 1
ATOM 849 C C . ALA A 1 101 ? -7.878 -5.458 -6.606 1.00 91.38 101 ALA A C 1
ATOM 851 O O . ALA A 1 101 ? -8.023 -6.526 -6.011 1.00 91.38 101 ALA A O 1
ATOM 852 N N . ASN A 1 102 ? -7.531 -5.372 -7.896 1.00 90.94 102 ASN A N 1
ATOM 853 C CA . ASN A 1 102 ? -7.369 -6.501 -8.822 1.00 90.94 102 ASN A CA 1
ATOM 854 C C . ASN A 1 102 ? -5.937 -7.074 -8.900 1.00 90.94 102 ASN A C 1
ATOM 856 O O . ASN A 1 102 ? -5.670 -7.995 -9.687 1.00 90.94 102 ASN A O 1
ATOM 860 N N . ALA A 1 103 ? -4.991 -6.523 -8.137 1.00 92.25 103 ALA A N 1
ATOM 861 C CA . ALA A 1 103 ? -3.644 -7.066 -8.035 1.00 92.25 103 ALA A CA 1
ATOM 862 C C . ALA A 1 103 ? -3.629 -8.268 -7.081 1.00 92.25 103 ALA A C 1
ATOM 864 O O . ALA A 1 103 ? -4.095 -8.181 -5.941 1.00 92.25 103 ALA A O 1
ATOM 865 N N . SER A 1 104 ? -3.076 -9.388 -7.549 1.00 91.75 104 SER A N 1
ATOM 866 C CA . SER A 1 104 ? -2.808 -10.553 -6.704 1.00 91.75 104 SER A CA 1
ATOM 867 C C . SER A 1 104 ? -1.704 -10.225 -5.708 1.00 91.75 104 SER A C 1
ATOM 869 O O . SER A 1 104 ? -0.771 -9.507 -6.052 1.00 91.75 104 SER A O 1
ATOM 871 N N . GLU A 1 105 ? -1.792 -10.759 -4.490 1.00 92.56 105 GLU A N 1
ATOM 872 C CA . GLU A 1 105 ? -0.684 -10.691 -3.534 1.00 92.56 105 GLU A CA 1
ATOM 873 C C . GLU A 1 105 ? 0.583 -11.282 -4.167 1.00 92.56 105 GLU A C 1
ATOM 875 O O . GLU A 1 105 ? 0.548 -12.365 -4.750 1.00 92.56 105 GLU A O 1
ATOM 880 N N . VAL A 1 106 ? 1.694 -10.562 -4.036 1.00 92.50 106 VAL A N 1
ATOM 881 C CA . VAL A 1 106 ? 3.028 -11.049 -4.382 1.00 92.50 106 VAL A CA 1
ATOM 882 C C . VAL A 1 106 ? 3.813 -11.093 -3.085 1.00 92.50 106 VAL A C 1
ATOM 884 O O . VAL A 1 106 ? 4.054 -10.059 -2.460 1.00 92.50 106 VAL A O 1
ATOM 887 N N . VAL A 1 107 ? 4.180 -12.301 -2.670 1.00 88.75 107 VAL A N 1
ATOM 888 C CA . VAL A 1 107 ? 4.992 -12.516 -1.474 1.00 88.75 107 VAL A CA 1
ATOM 889 C C . VAL A 1 107 ? 6.398 -11.984 -1.736 1.00 88.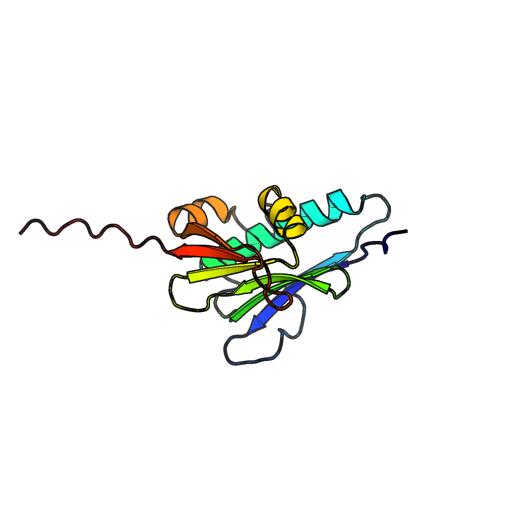75 107 VAL A C 1
ATOM 891 O O . VAL A 1 107 ? 6.984 -12.238 -2.789 1.00 88.75 107 VAL A O 1
ATOM 894 N N . ARG A 1 108 ? 6.917 -11.208 -0.787 1.00 77.62 108 ARG A N 1
ATOM 895 C CA . ARG A 1 108 ? 8.257 -10.624 -0.842 1.00 77.62 108 ARG A CA 1
ATOM 896 C C . ARG A 1 108 ? 9.150 -11.300 0.192 1.00 77.62 108 ARG A C 1
ATOM 898 O O . ARG A 1 108 ? 8.711 -11.518 1.318 1.00 77.62 108 ARG A O 1
ATOM 905 N N . ASP A 1 109 ? 10.408 -11.540 -0.171 1.00 74.69 109 ASP A N 1
ATOM 906 C CA . ASP A 1 109 ? 11.420 -12.148 0.702 1.00 74.69 109 ASP A CA 1
ATOM 907 C C . ASP A 1 109 ? 10.955 -13.520 1.247 1.00 74.69 109 ASP A C 1
ATOM 909 O O . ASP A 1 109 ? 10.165 -14.212 0.609 1.00 74.69 109 ASP A O 1
ATOM 913 N N . ASN A 1 110 ? 11.418 -13.915 2.436 1.00 73.94 110 ASN A N 1
ATOM 914 C CA . ASN A 1 110 ? 11.004 -15.144 3.130 1.00 73.94 110 ASN A CA 1
ATOM 915 C C . ASN A 1 110 ? 9.722 -14.949 3.966 1.00 73.94 110 ASN A C 1
ATOM 917 O O . ASN A 1 110 ? 9.629 -15.442 5.090 1.00 73.94 110 ASN A O 1
ATOM 921 N N . ARG A 1 111 ? 8.766 -14.155 3.472 1.00 81.00 111 ARG A N 1
ATOM 922 C CA . ARG A 1 111 ? 7.487 -13.926 4.159 1.00 81.00 111 ARG A CA 1
ATOM 923 C C . ARG A 1 111 ? 6.469 -15.000 3.802 1.00 81.00 111 ARG A C 1
ATOM 925 O O . ARG A 1 111 ? 6.564 -15.649 2.767 1.00 81.00 111 ARG A O 1
ATOM 932 N N . ASP A 1 112 ? 5.453 -15.120 4.644 1.00 83.38 112 ASP A N 1
ATOM 933 C CA . ASP A 1 112 ? 4.266 -15.906 4.336 1.00 83.38 112 ASP A CA 1
ATOM 934 C C . ASP A 1 112 ? 3.209 -15.030 3.652 1.00 83.38 112 ASP A C 1
ATOM 936 O O . ASP A 1 112 ? 3.248 -13.794 3.687 1.00 83.38 112 ASP A O 1
ATOM 940 N N . THR A 1 113 ? 2.200 -15.673 3.063 1.00 84.12 113 THR A N 1
ATOM 941 C CA . THR A 1 113 ? 0.999 -14.968 2.604 1.00 84.12 113 THR A CA 1
ATOM 942 C C . THR A 1 113 ? 0.293 -14.337 3.807 1.00 84.12 113 THR A C 1
ATOM 944 O O . THR A 1 113 ? -0.264 -15.048 4.653 1.00 84.12 113 THR A O 1
ATOM 947 N N . GLY A 1 114 ? 0.281 -13.006 3.881 1.00 82.06 114 GLY A N 1
ATOM 948 C CA . GLY A 1 114 ? -0.358 -12.265 4.973 1.00 82.06 114 GLY A CA 1
ATOM 949 C C . GLY A 1 114 ? -1.883 -12.262 4.859 1.00 82.06 114 GLY A C 1
ATOM 950 O O . GLY A 1 114 ? -2.587 -12.046 5.846 1.00 82.06 114 GLY A O 1
ATOM 951 N N . ARG A 1 115 ? -2.405 -12.567 3.663 1.00 89.50 115 ARG A N 1
ATOM 952 C CA . ARG A 1 115 ? -3.820 -12.438 3.312 1.00 89.50 115 ARG A CA 1
ATOM 953 C C . ARG A 1 115 ? -4.768 -13.157 4.264 1.00 89.50 115 ARG A C 1
ATOM 955 O O . ARG A 1 115 ? -5.670 -12.522 4.792 1.00 89.50 115 ARG A O 1
ATOM 962 N N . LYS A 1 116 ? -4.568 -14.458 4.509 1.00 88.44 116 LYS A N 1
ATOM 963 C CA . LYS A 1 116 ? -5.492 -15.249 5.348 1.00 88.44 116 LYS A CA 1
ATOM 964 C C . LYS A 1 116 ? -5.563 -14.719 6.780 1.00 88.44 116 LYS A C 1
ATOM 966 O O . LYS A 1 116 ? -6.648 -14.601 7.340 1.00 88.44 116 LYS A O 1
ATOM 971 N N . LYS A 1 117 ? -4.408 -14.380 7.365 1.00 90.38 117 LYS A N 1
ATOM 972 C CA . LYS A 1 117 ? -4.326 -13.807 8.718 1.00 90.38 117 LYS A CA 1
ATOM 973 C C . LYS A 1 117 ? -4.983 -12.429 8.769 1.00 90.38 117 LYS A C 1
ATOM 975 O O . LYS A 1 117 ? -5.706 -12.130 9.714 1.00 90.38 117 LYS A O 1
ATOM 980 N N . PHE A 1 118 ? -4.745 -11.612 7.744 1.00 92.06 118 PHE A N 1
ATOM 981 C CA . PHE A 1 118 ? -5.329 -10.285 7.626 1.00 92.06 118 PHE A CA 1
ATOM 982 C C . PHE A 1 118 ? -6.852 -10.348 7.492 1.00 92.06 118 PHE A C 1
ATOM 984 O O . PHE A 1 118 ? -7.546 -9.723 8.281 1.00 92.06 118 PHE A O 1
ATOM 991 N N . GLU A 1 119 ? -7.382 -11.151 6.568 1.00 91.06 119 GLU A N 1
ATOM 992 C CA . GLU A 1 119 ? -8.827 -11.299 6.331 1.00 91.06 119 GLU A CA 1
ATOM 993 C C . GLU A 1 119 ? -9.569 -11.917 7.531 1.00 91.06 119 GLU A C 1
ATOM 995 O O . GLU A 1 119 ? -10.754 -11.650 7.716 1.00 91.06 119 GLU A O 1
ATOM 1000 N N . ALA A 1 120 ? -8.882 -12.692 8.379 1.00 89.56 120 ALA A N 1
ATOM 1001 C CA . ALA A 1 120 ? -9.438 -13.188 9.639 1.00 89.56 120 ALA A CA 1
ATOM 1002 C C . ALA A 1 120 ? -9.557 -12.100 10.723 1.00 89.56 120 ALA A C 1
ATOM 1004 O O . ALA A 1 120 ? -10.409 -12.205 11.602 1.00 89.56 120 ALA A O 1
ATOM 1005 N N . LYS A 1 121 ? -8.699 -11.070 10.683 1.00 89.56 121 LYS A N 1
ATOM 1006 C CA . LYS A 1 121 ? -8.671 -9.987 11.679 1.00 89.56 121 LYS A CA 1
ATOM 1007 C C . LYS A 1 121 ? -9.299 -8.689 11.200 1.00 89.56 121 LYS A C 1
ATOM 1009 O O . LYS A 1 121 ? -9.685 -7.892 12.041 1.00 89.56 121 LYS A O 1
ATOM 1014 N N . PHE A 1 122 ? -9.393 -8.449 9.899 1.00 91.56 122 PHE A N 1
ATOM 1015 C CA . PHE A 1 122 ? -9.896 -7.206 9.330 1.00 91.56 122 PHE A CA 1
ATOM 1016 C C . PHE A 1 122 ? -11.003 -7.477 8.319 1.00 91.56 122 PHE A C 1
ATOM 1018 O O . PHE A 1 122 ? -10.838 -8.244 7.371 1.00 91.56 122 PHE A O 1
ATOM 1025 N N . HIS A 1 123 ? -12.113 -6.761 8.473 1.00 89.81 123 HIS A N 1
ATOM 1026 C CA . HIS A 1 123 ? -13.174 -6.715 7.479 1.00 89.81 123 HIS A CA 1
ATOM 1027 C C . HIS A 1 123 ? -13.170 -5.381 6.746 1.00 89.81 123 HIS A C 1
ATOM 1029 O O . HIS A 1 123 ? -13.042 -4.308 7.338 1.00 89.81 123 HIS A O 1
ATOM 1035 N N . LEU A 1 124 ? -13.341 -5.458 5.429 1.00 89.44 124 LEU A N 1
ATOM 1036 C CA . LEU A 1 124 ? -13.588 -4.296 4.595 1.00 89.44 124 LEU A CA 1
ATOM 1037 C C . LEU A 1 124 ? -14.936 -3.676 4.992 1.00 89.44 124 LEU A C 1
ATOM 1039 O O . LEU A 1 124 ? -15.977 -4.298 4.797 1.00 89.44 124 LEU A O 1
ATOM 1043 N N . LYS A 1 125 ? -14.922 -2.453 5.533 1.00 88.06 125 LYS A N 1
ATOM 1044 C CA . LYS A 1 125 ? -16.151 -1.734 5.895 1.00 88.06 125 LYS A CA 1
ATOM 1045 C C . LYS A 1 125 ? -16.774 -1.079 4.676 1.00 88.06 125 LYS A C 1
ATOM 1047 O O . LYS A 1 125 ? -17.944 -1.300 4.387 1.00 88.06 125 LYS A O 1
ATOM 1052 N N . ASN A 1 126 ? -16.015 -0.205 4.015 1.00 85.62 126 ASN A N 1
ATOM 1053 C CA . ASN A 1 126 ? -16.499 0.523 2.851 1.00 85.62 126 ASN A CA 1
ATOM 1054 C C . ASN A 1 126 ? -15.353 1.128 2.029 1.00 85.62 126 ASN A C 1
ATOM 1056 O O . ASN A 1 126 ? -14.253 1.363 2.541 1.00 85.62 126 ASN A O 1
ATOM 1060 N N . TYR A 1 127 ? -15.663 1.435 0.772 1.00 86.44 127 TYR A N 1
ATOM 1061 C CA . TYR A 1 127 ? -14.862 2.297 -0.086 1.00 86.44 127 TYR A CA 1
ATOM 1062 C C . TYR A 1 127 ? -15.478 3.697 -0.133 1.00 86.44 127 TYR A C 1
ATOM 1064 O O . TYR A 1 127 ? -16.662 3.873 -0.427 1.00 86.44 127 TYR A O 1
ATOM 1072 N N . TYR A 1 128 ? -14.662 4.704 0.149 1.00 85.88 128 TYR A N 1
ATOM 1073 C CA . TYR A 1 128 ? -15.046 6.105 0.146 1.00 85.88 128 TYR A CA 1
ATOM 1074 C C . TYR A 1 128 ? -14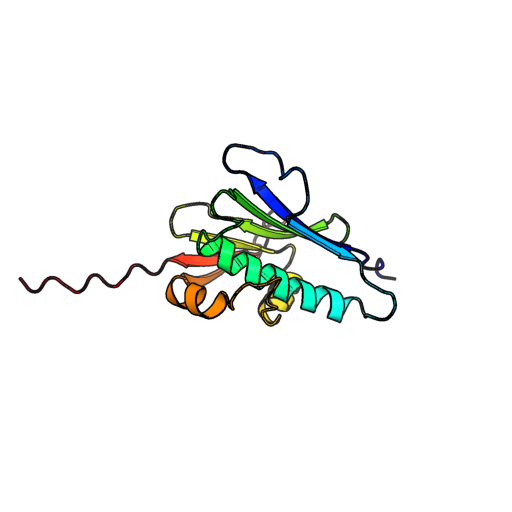.432 6.772 -1.081 1.00 85.88 128 TYR A C 1
ATOM 1076 O O . TYR A 1 128 ? -13.229 7.025 -1.126 1.00 85.88 128 TYR A O 1
ATOM 1084 N N . LYS A 1 129 ? -15.268 7.062 -2.083 1.00 81.75 129 LYS A N 1
ATOM 1085 C CA . LYS A 1 129 ? -14.863 7.860 -3.248 1.00 81.75 129 LYS A CA 1
ATOM 1086 C C . LYS A 1 129 ? -14.414 9.252 -2.812 1.00 81.75 129 LYS A C 1
ATOM 1088 O O . LYS A 1 129 ? -14.909 9.787 -1.815 1.00 81.75 129 LYS A O 1
ATOM 1093 N N . SER A 1 130 ? -13.529 9.858 -3.599 1.00 77.81 130 SER A N 1
ATOM 1094 C CA . SER A 1 130 ? -13.209 11.275 -3.438 1.00 77.81 130 SER A CA 1
ATOM 1095 C C . SER A 1 130 ? -14.489 12.111 -3.550 1.00 77.81 130 SER A C 1
ATOM 1097 O O . SER A 1 130 ? -15.226 11.994 -4.529 1.00 77.81 130 SER A O 1
ATOM 1099 N N . LYS A 1 131 ? -14.780 12.925 -2.529 1.00 65.75 131 LYS A N 1
ATOM 1100 C CA . LYS A 1 131 ? -15.923 13.857 -2.538 1.00 65.75 131 LYS A CA 1
ATOM 1101 C C . LYS A 1 131 ? -15.512 15.279 -2.923 1.00 65.7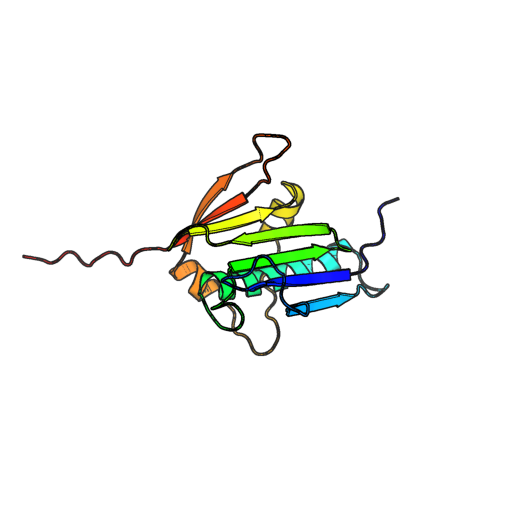5 131 LYS A C 1
ATOM 1103 O O . LYS A 1 131 ? -16.354 16.059 -3.351 1.00 65.75 131 LYS A O 1
ATOM 1108 N N . TYR A 1 132 ? -14.230 15.610 -2.770 1.00 66.50 132 TYR A N 1
ATOM 1109 C CA . TYR A 1 132 ? -13.672 16.947 -2.961 1.00 66.50 132 TYR A CA 1
ATOM 1110 C C . TYR A 1 132 ? -12.312 16.886 -3.661 1.00 66.50 132 TYR A C 1
ATOM 1112 O O . TYR A 1 132 ? -11.567 15.924 -3.476 1.00 66.50 132 TYR A O 1
ATOM 1120 N N . TYR A 1 133 ? -11.938 17.971 -4.350 1.00 57.97 133 TYR A N 1
ATOM 1121 C CA . TYR A 1 133 ? -10.638 18.136 -5.026 1.00 57.97 133 TYR A CA 1
ATOM 1122 C C . TYR A 1 133 ? -9.412 17.840 -4.139 1.00 57.97 133 TYR A C 1
ATOM 1124 O O . TYR A 1 133 ? -8.363 17.460 -4.652 1.00 57.97 133 TYR A O 1
ATOM 1132 N N . PHE A 1 134 ? -9.540 17.981 -2.816 1.00 62.34 134 PHE A N 1
ATOM 1133 C CA . PHE A 1 134 ? -8.458 17.752 -1.851 1.00 62.34 134 PHE A CA 1
ATOM 1134 C C . PHE A 1 134 ? -8.557 16.421 -1.092 1.00 62.34 134 PHE A C 1
ATOM 1136 O O . PHE A 1 134 ? -7.701 16.128 -0.262 1.00 62.34 134 PHE A O 1
ATOM 1143 N N . THR A 1 135 ? -9.578 15.601 -1.358 1.00 77.25 135 THR A N 1
ATOM 1144 C CA . THR A 1 135 ? -9.741 14.294 -0.704 1.00 77.25 135 THR A CA 1
ATOM 1145 C C . THR A 1 135 ? -9.351 13.173 -1.645 1.00 77.25 135 THR A C 1
ATOM 1147 O O . THR A 1 135 ? -9.765 13.152 -2.802 1.00 77.25 135 THR A O 1
ATOM 1150 N N . TRP A 1 136 ? -8.556 12.234 -1.155 1.00 87.81 136 TRP A N 1
ATOM 1151 C CA . TRP A 1 136 ? -8.180 11.051 -1.917 1.00 87.81 136 TRP A CA 1
ATOM 1152 C C . TRP A 1 136 ? -9.204 9.947 -1.658 1.00 87.81 136 TRP A C 1
ATOM 1154 O O . TRP A 1 136 ? -9.677 9.834 -0.523 1.00 87.81 136 TRP A O 1
ATOM 1164 N N . PRO A 1 137 ? -9.586 9.154 -2.674 1.00 91.81 137 PRO A N 1
ATOM 1165 C CA . PRO A 1 137 ? -10.407 7.981 -2.427 1.00 91.81 137 PRO A CA 1
ATOM 1166 C C . PRO A 1 137 ? -9.679 7.037 -1.472 1.00 91.81 137 PRO A C 1
ATOM 1168 O O . PRO A 1 137 ? -8.461 6.877 -1.565 1.00 91.81 137 PRO A O 1
ATOM 1171 N N . PHE A 1 138 ? -10.405 6.393 -0.565 1.00 92.69 138 PHE A N 1
ATOM 1172 C CA . PHE A 1 138 ? -9.792 5.462 0.373 1.00 92.69 138 PHE A CA 1
ATOM 1173 C C . PHE A 1 138 ? -10.697 4.289 0.725 1.00 92.69 138 PHE A C 1
ATOM 1175 O O . PHE A 1 138 ? -11.925 4.370 0.697 1.00 92.69 138 PHE A O 1
ATOM 1182 N N . THR A 1 139 ? -10.058 3.187 1.085 1.00 93.50 139 THR A N 1
ATOM 1183 C CA . THR A 1 139 ? -10.698 1.987 1.605 1.00 93.50 139 THR A CA 1
ATOM 1184 C C . THR A 1 139 ? -10.480 1.914 3.108 1.00 93.50 139 THR A C 1
ATOM 1186 O O . THR A 1 139 ? -9.342 2.045 3.554 1.00 93.50 139 THR A O 1
ATOM 1189 N N . ARG A 1 140 ? -11.542 1.656 3.879 1.00 93.56 140 ARG A N 1
ATOM 1190 C CA . ARG A 1 140 ? -11.445 1.444 5.330 1.00 93.56 140 ARG A CA 1
ATOM 1191 C C . ARG A 1 140 ? -11.660 -0.016 5.695 1.00 93.56 140 ARG A C 1
ATOM 1193 O O . ARG A 1 140 ? -12.718 -0.583 5.404 1.00 93.56 140 ARG A O 1
ATOM 1200 N N . TYR A 1 141 ? -10.701 -0.575 6.417 1.00 93.38 141 TYR A N 1
ATOM 1201 C CA . TYR A 1 141 ? -10.817 -1.853 7.102 1.00 93.38 141 TYR A CA 1
ATOM 1202 C C . TYR A 1 141 ? -11.027 -1.624 8.600 1.00 93.38 141 TYR A C 1
ATOM 1204 O O . TYR A 1 141 ? -10.442 -0.711 9.184 1.00 93.38 141 TYR A O 1
ATOM 1212 N N . LEU A 1 142 ? -11.861 -2.461 9.212 1.00 92.50 142 LEU A N 1
ATOM 1213 C CA . LEU A 1 142 ? -12.089 -2.489 10.653 1.00 92.50 142 LEU A CA 1
ATOM 1214 C C . LEU A 1 142 ? -11.616 -3.817 11.229 1.00 92.50 142 LEU A C 1
ATOM 1216 O O . LEU A 1 142 ? -11.877 -4.869 10.643 1.00 92.50 142 LEU A O 1
ATOM 1220 N N . LEU A 1 143 ? -10.965 -3.753 12.385 1.00 88.94 143 LEU A N 1
ATOM 1221 C CA . LEU A 1 143 ? -10.601 -4.920 13.162 1.00 88.94 143 LEU A CA 1
ATOM 1222 C C . LEU A 1 143 ? -11.877 -5.643 13.605 1.00 88.94 143 LEU A C 1
ATOM 1224 O O . LEU A 1 143 ? -12.814 -5.045 14.137 1.00 88.94 143 LEU A O 1
ATOM 1228 N N . VAL A 1 144 ? -11.904 -6.945 13.376 1.00 83.56 144 VAL A N 1
ATOM 1229 C CA . VAL A 1 144 ? -12.942 -7.837 13.862 1.00 83.56 144 VAL A CA 1
ATOM 1230 C C . VAL A 1 144 ? -12.669 -8.051 15.339 1.00 83.56 144 VAL A C 1
ATOM 1232 O O . VAL A 1 144 ? -11.697 -8.712 15.708 1.00 83.56 144 VAL A O 1
ATOM 1235 N N . HIS A 1 145 ? -13.508 -7.483 16.203 1.00 63.44 145 HIS A N 1
ATOM 1236 C CA . HIS A 1 145 ? -13.523 -7.932 17.587 1.00 63.44 145 HIS A CA 1
ATOM 1237 C C . HIS A 1 145 ? -13.900 -9.416 17.583 1.00 63.44 145 HIS A C 1
ATOM 1239 O O . HIS A 1 145 ? -14.877 -9.775 16.913 1.00 63.44 145 HIS A O 1
ATOM 1245 N N . PRO A 1 146 ? -13.162 -10.292 18.292 1.00 56.69 146 PRO A N 1
ATOM 1246 C CA . PRO A 1 146 ? -13.667 -11.633 18.531 1.00 56.69 146 PRO A CA 1
ATOM 1247 C C . PRO A 1 146 ? -15.065 -11.466 19.121 1.00 56.69 146 PRO A C 1
ATOM 1249 O O . PRO A 1 146 ? -15.255 -10.640 20.018 1.00 56.69 146 PRO A O 1
ATOM 1252 N N . LYS A 1 147 ? -16.058 -12.177 18.570 1.00 48.72 147 LYS A N 1
ATOM 1253 C CA . LYS A 1 147 ? -17.363 -12.266 19.223 1.00 48.72 147 LYS A CA 1
ATOM 1254 C C . LYS A 1 147 ? -17.054 -12.720 20.639 1.00 48.72 147 LYS A C 1
ATOM 1256 O O . LYS A 1 147 ? -16.513 -13.807 20.810 1.00 48.72 147 LYS A O 1
ATOM 1261 N N . THR A 1 148 ? -17.288 -11.861 21.623 1.00 43.59 148 THR A N 1
ATOM 1262 C CA . THR A 1 148 ? -17.246 -12.272 23.016 1.00 43.59 148 THR A CA 1
ATOM 1263 C C . THR A 1 148 ? -18.245 -13.410 23.091 1.00 43.59 148 THR A C 1
ATOM 1265 O O . THR A 1 148 ? -19.434 -13.169 22.869 1.00 43.59 148 THR A O 1
ATOM 1268 N N . ASP A 1 149 ? -17.768 -14.642 23.272 1.00 39.62 149 ASP A N 1
ATOM 1269 C CA . ASP A 1 149 ? -18.649 -15.754 23.586 1.00 39.62 149 ASP A CA 1
ATOM 1270 C C . ASP A 1 149 ? -19.467 -15.278 24.776 1.00 39.62 149 ASP A C 1
ATOM 1272 O O . ASP A 1 149 ? -18.932 -14.919 25.828 1.00 39.62 149 ASP A O 1
ATOM 1276 N N . SER A 1 150 ? -20.759 -15.100 24.526 1.00 37.06 150 SER A N 1
ATOM 1277 C CA . SER A 1 150 ? -21.721 -14.621 25.495 1.00 37.06 150 SER A CA 1
ATOM 1278 C C . SER A 1 150 ? -21.546 -15.449 26.756 1.00 37.06 150 SER A C 1
ATOM 1280 O O . SER A 1 150 ? -21.744 -16.663 26.725 1.00 37.06 150 SER A O 1
ATOM 1282 N N . ILE A 1 151 ? -21.136 -14.783 27.837 1.00 43.91 151 ILE A N 1
ATOM 1283 C CA . ILE A 1 151 ? -21.127 -15.339 29.183 1.00 43.91 151 ILE A CA 1
ATOM 1284 C C . ILE A 1 151 ? -22.552 -15.829 29.425 1.00 43.91 151 ILE A C 1
ATOM 1286 O O . ILE A 1 151 ? -23.480 -15.028 29.546 1.00 43.91 151 ILE A O 1
ATOM 1290 N N . VAL A 1 152 ? -22.727 -17.146 29.407 1.00 39.59 152 VAL A N 1
ATOM 1291 C CA . VAL A 1 152 ? -23.931 -17.779 29.928 1.00 39.59 152 VAL A CA 1
ATOM 1292 C C . VAL A 1 152 ? -23.850 -17.571 31.438 1.00 39.59 152 VAL A C 1
ATOM 1294 O O . VAL A 1 152 ? -22.962 -18.129 32.082 1.00 39.59 152 VAL A O 1
ATOM 1297 N N . ILE A 1 153 ? -24.687 -16.664 31.946 1.00 44.31 153 ILE A N 1
ATOM 1298 C CA . ILE A 1 153 ? -24.925 -16.457 33.382 1.00 44.31 153 ILE A CA 1
ATOM 1299 C C . ILE A 1 153 ? -25.719 -17.650 33.909 1.00 44.31 153 ILE A C 1
ATOM 1301 O O . ILE A 1 153 ? -26.680 -18.049 33.210 1.00 44.31 153 ILE A O 1
#

Foldseek 3Di:
DDDPFFKKFKWFDFAPDPDIPPDTPDMDTDDPPDDPLNVVLLVLLAVVQVLLCLLVLHPPNVRTQKMFMDTPNHTAWIWGDPDPQKIKIFGQAVVSVVSSVPRHHDDDDPDDRSVVVSVVFKDWDDWAHDPDPPGTTMTMIGTDDDPPPPPPD

Mean predicted aligned error: 6.92 Å

Sequence (153 aa):
MGLPISKIASWQRVYGSDNYAIDADWETYRTLDVDPFTFIRYNFGRFRNDLYYYGLEEHPYRDAKSIYLYVDGLRLIKASRPEYGVLDVEFRNDEVANSFANASEVVRDNRDTGRKKFEAKFHLKNYYKSKYYFTWPFTRYLLVHPKTDSIVI

Radius of gyration: 16.51 Å; Cα contacts (8 Å, |Δi|>4): 263; chains: 1; bounding box: 41×36×58 Å

Nearest PDB structures (foldseek):
  6ais-assembly1_O  TM=4.756E-01  e=2.966E+00  Borreliella burgdorferi
  6iei-assembly1_A-2  TM=4.424E-01  e=2.966E+00  Borreliella burgdorferi B31
  6ics-assembly1_O  TM=4.683E-01  e=5.094E+00  Borreliella burgdorferi
  6idc-assembly1_A-2  TM=4.391E-01  e=4.797E+00  Borreliella burgdorferi

Solvent-accessible surface area (backbone atoms only — not comparable to full-atom values): 8658 Å² total; per-residue (Å²): 134,79,79,80,73,46,37,39,34,35,37,39,24,39,60,100,51,94,52,66,48,98,59,61,82,41,73,49,70,63,54,92,89,54,56,62,65,61,53,49,40,52,51,39,3,34,51,47,34,51,48,27,30,42,75,68,49,32,85,91,30,53,61,44,49,29,41,34,36,28,46,73,86,42,71,43,37,38,38,36,54,92,48,92,59,35,42,38,39,36,20,65,39,71,67,55,44,53,51,46,71,71,30,60,75,32,73,58,85,96,54,71,80,32,58,69,66,34,61,72,40,36,43,79,72,52,75,44,71,54,87,47,100,88,45,59,21,32,38,36,32,34,51,55,72,75,77,73,76,74,79,82,126